Protein AF-J9FV59-F1 (afdb_monomer)

Foldseek 3Di:
DLCVVVVHDDDPVCVVVVVVSVVVVVVVCCVPPPCVPPDDPPDPVVVCVVCVVPDDDD

Mean predicted aligned error: 7.72 Å

Solvent-accessible surface area (backbone atoms only — not comparable to full-atom values): 3791 Å² total; per-residue (Å²): 112,65,42,70,78,70,71,46,91,66,66,91,90,42,56,72,61,48,51,56,50,48,52,52,52,52,51,50,52,53,69,70,34,92,59,64,83,54,88,73,66,92,40,71,71,56,42,48,70,78,39,61,87,77,58,82,79,132

pLDDT: mean 86.16, std 7.3, range [66.25, 94.94]

Structure (mmCIF, N/CA/C/O backbone):
data_AF-J9FV59-F1
#
_entry.id   AF-J9FV59-F1
#
loop_
_atom_site.group_PDB
_atom_site.id
_atom_site.type_symbol
_atom_site.label_atom_id
_atom_site.label_alt_id
_atom_site.label_comp_id
_atom_site.label_asym_id
_atom_site.label_entity_id
_atom_site.label_seq_id
_atom_site.pdbx_PDB_ins_code
_atom_site.Cartn_x
_atom_site.Cartn_y
_atom_site.Cartn_z
_atom_site.occupancy
_atom_site.B_iso_or_equiv
_atom_site.auth_seq_id
_atom_site.auth_comp_id
_atom_site.auth_asym_id
_atom_site.auth_atom_id
_atom_site.pdbx_PDB_model_num
ATOM 1 N N . MET A 1 1 ? 2.300 -8.843 -8.927 1.00 80.81 1 MET A N 1
ATOM 2 C CA . MET A 1 1 ? 1.006 -8.291 -8.459 1.00 80.81 1 MET A CA 1
ATOM 3 C C . MET A 1 1 ? 0.598 -7.066 -9.279 1.00 80.81 1 MET A C 1
ATOM 5 O O . MET A 1 1 ? -0.330 -7.184 -10.068 1.00 80.81 1 MET A O 1
ATOM 9 N N . ILE A 1 2 ? 1.324 -5.946 -9.173 1.00 89.69 2 ILE A N 1
ATOM 10 C CA . ILE A 1 2 ? 1.009 -4.668 -9.846 1.00 89.69 2 ILE A CA 1
ATOM 11 C C . ILE A 1 2 ? 0.885 -4.790 -11.372 1.00 89.69 2 ILE A C 1
ATOM 13 O O . ILE A 1 2 ? -0.083 -4.288 -11.932 1.00 89.69 2 ILE A O 1
ATOM 17 N N . ARG A 1 3 ? 1.770 -5.566 -12.020 1.00 88.94 3 ARG A N 1
ATOM 18 C CA . ARG A 1 3 ? 1.697 -5.915 -13.457 1.00 88.94 3 ARG A CA 1
ATOM 19 C C . ARG A 1 3 ? 0.289 -6.337 -13.897 1.00 88.94 3 ARG A C 1
ATOM 21 O O . ARG A 1 3 ? -0.241 -5.851 -14.884 1.00 88.94 3 ARG A O 1
ATOM 28 N N . ARG A 1 4 ? -0.332 -7.235 -13.126 1.00 90.25 4 ARG A N 1
ATOM 29 C CA . ARG A 1 4 ? -1.651 -7.800 -13.434 1.00 90.25 4 ARG A CA 1
ATOM 30 C C . ARG A 1 4 ? -2.783 -6.820 -13.140 1.00 90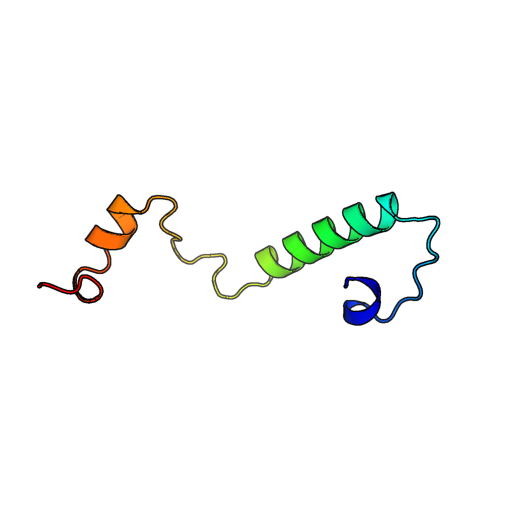.25 4 ARG A C 1
ATOM 32 O O . ARG A 1 4 ? -3.757 -6.808 -13.876 1.00 90.25 4 ARG A O 1
ATOM 39 N N . ILE A 1 5 ? -2.659 -6.037 -12.069 1.00 93.56 5 ILE A N 1
ATOM 40 C CA . ILE A 1 5 ? -3.682 -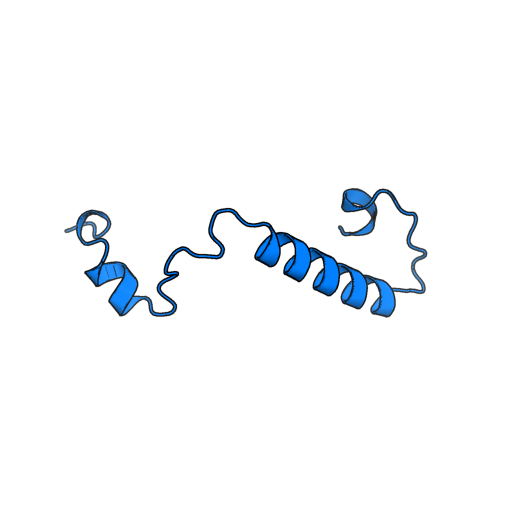5.059 -11.675 1.00 93.56 5 ILE A CA 1
ATOM 41 C C . ILE A 1 5 ? -3.759 -3.924 -12.701 1.00 93.56 5 ILE A C 1
ATOM 43 O O . ILE A 1 5 ? -4.850 -3.498 -13.057 1.00 93.56 5 ILE A O 1
ATOM 47 N N . LEU A 1 6 ? -2.606 -3.462 -13.186 1.00 91.31 6 LEU A N 1
ATOM 48 C CA . LEU A 1 6 ? -2.515 -2.340 -14.119 1.00 91.31 6 LEU A CA 1
ATOM 49 C C . LEU A 1 6 ? -2.490 -2.765 -15.593 1.00 91.31 6 LEU A C 1
ATOM 51 O O . LEU A 1 6 ? -2.584 -1.911 -16.466 1.00 91.31 6 LEU A O 1
ATOM 55 N N . GLY A 1 7 ? -2.354 -4.062 -15.881 1.00 91.62 7 GLY A N 1
ATOM 56 C CA . GLY A 1 7 ? -2.316 -4.586 -17.250 1.00 91.62 7 GLY A CA 1
ATOM 57 C C . GLY A 1 7 ? -1.108 -4.120 -18.070 1.00 91.62 7 GLY A C 1
ATOM 58 O O . GLY A 1 7 ? -1.148 -4.177 -19.294 1.00 91.62 7 GLY A O 1
ATOM 59 N N . VAL A 1 8 ? -0.048 -3.645 -17.414 1.00 89.25 8 VAL A N 1
ATOM 60 C CA . VAL A 1 8 ? 1.182 -3.169 -18.063 1.00 89.25 8 VAL A CA 1
ATOM 61 C C . VAL A 1 8 ? 2.260 -4.231 -17.972 1.00 89.25 8 VAL A C 1
ATOM 63 O O . VAL A 1 8 ? 2.366 -4.896 -16.948 1.00 89.25 8 VAL A O 1
ATOM 66 N N . GLU A 1 9 ? 3.084 -4.384 -19.004 1.00 88.25 9 GLU A N 1
ATOM 67 C CA . GLU A 1 9 ? 4.275 -5.234 -18.935 1.00 88.25 9 GLU A CA 1
ATOM 68 C C . GLU A 1 9 ? 5.382 -4.539 -18.137 1.00 88.25 9 GLU A C 1
ATOM 70 O O . GLU A 1 9 ? 5.656 -3.364 -18.361 1.00 88.25 9 GLU A O 1
ATOM 75 N N . ILE A 1 10 ? 6.000 -5.253 -17.185 1.00 84.31 10 ILE A N 1
ATOM 76 C CA . ILE A 1 10 ? 6.880 -4.617 -16.184 1.00 84.31 10 ILE A CA 1
ATOM 77 C C . ILE A 1 10 ? 8.380 -4.873 -16.319 1.00 84.31 10 ILE A C 1
ATOM 79 O O . ILE A 1 10 ? 9.072 -4.171 -15.646 1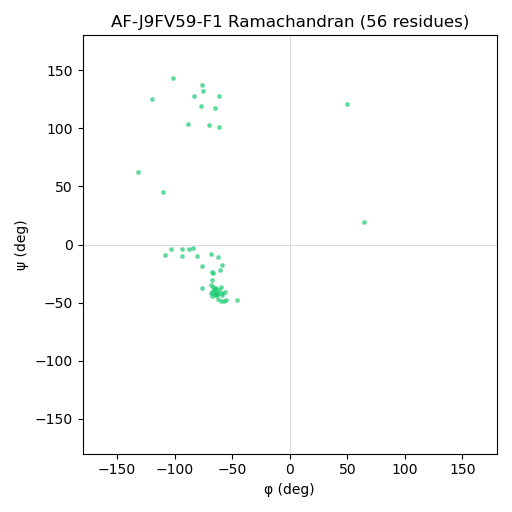.00 84.31 10 ILE A O 1
ATOM 83 N N . LEU A 1 11 ? 8.961 -5.741 -17.144 1.00 85.12 11 LEU A N 1
ATOM 84 C CA . LEU A 1 11 ? 10.430 -6.011 -17.148 1.00 85.12 11 LEU A CA 1
ATOM 85 C C . LEU A 1 11 ? 11.091 -6.315 -15.756 1.00 85.12 11 LEU A C 1
ATOM 87 O O . LEU A 1 11 ? 11.089 -5.517 -14.823 1.00 85.12 11 LEU A O 1
ATOM 91 N N . PRO A 1 12 ? 11.729 -7.484 -15.574 1.00 77.56 12 PRO A N 1
ATOM 92 C CA . PRO A 1 12 ? 12.321 -7.872 -14.282 1.00 77.56 12 PRO A CA 1
ATOM 93 C C . PRO A 1 12 ? 13.395 -6.926 -13.713 1.00 77.56 12 PRO A C 1
ATOM 95 O O . PRO A 1 12 ? 13.699 -7.010 -12.531 1.00 77.56 12 PRO A O 1
ATOM 98 N N . GLU A 1 13 ? 13.975 -6.052 -14.533 1.00 83.31 13 GLU A N 1
ATOM 99 C CA . GLU A 1 13 ? 15.036 -5.109 -14.156 1.00 83.31 13 GLU A CA 1
ATOM 100 C C . GLU A 1 13 ? 14.533 -3.840 -13.439 1.00 83.31 13 GLU A C 1
ATOM 102 O O . GLU A 1 13 ? 15.331 -3.089 -12.884 1.00 83.31 13 GLU A O 1
ATOM 107 N N . HIS A 1 14 ? 13.217 -3.599 -13.406 1.00 82.12 14 HIS A N 1
ATOM 108 C CA . HIS A 1 14 ? 12.610 -2.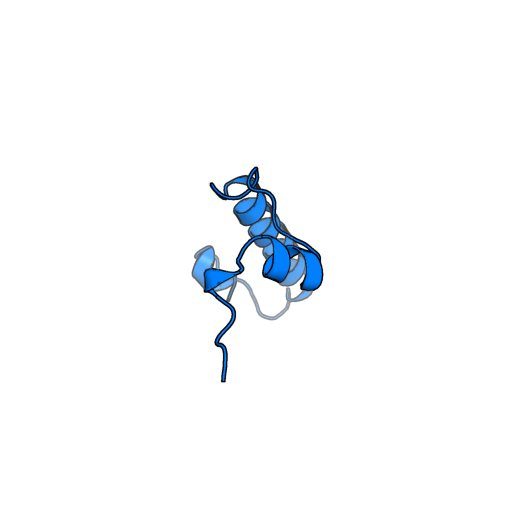384 -12.845 1.00 82.12 14 HIS A CA 1
ATOM 109 C C . HIS A 1 14 ? 11.832 -2.642 -11.543 1.00 82.12 14 HIS A C 1
ATOM 111 O O . HIS A 1 14 ? 10.709 -2.159 -11.354 1.00 82.12 14 HIS A O 1
ATOM 117 N N . LEU A 1 15 ? 12.415 -3.418 -10.624 1.00 78.75 15 LEU A N 1
ATOM 118 C CA . LEU A 1 15 ? 11.766 -3.757 -9.350 1.00 78.75 15 LEU A CA 1
ATOM 119 C C . LEU A 1 15 ? 11.520 -2.518 -8.473 1.00 78.75 15 LEU A C 1
ATOM 121 O O . LEU A 1 15 ? 10.393 -2.332 -8.022 1.00 78.75 15 LEU A O 1
ATOM 125 N N . ASP A 1 16 ? 12.489 -1.606 -8.359 1.00 80.19 16 ASP A N 1
ATOM 126 C CA . ASP A 1 16 ? 12.335 -0.371 -7.566 1.00 80.19 16 ASP A CA 1
ATOM 127 C C . ASP A 1 16 ? 11.206 0.535 -8.095 1.00 80.19 16 ASP A C 1
ATOM 129 O O . ASP A 1 16 ? 10.422 1.109 -7.336 1.00 80.19 16 ASP A O 1
ATOM 133 N N . ALA A 1 17 ? 11.061 0.630 -9.422 1.00 85.81 17 ALA A N 1
ATOM 134 C CA . ALA A 1 17 ? 9.964 1.376 -10.042 1.00 85.81 17 ALA A CA 1
ATOM 135 C C . ALA A 1 17 ? 8.599 0.712 -9.783 1.00 85.81 17 ALA A C 1
ATOM 137 O O . ALA A 1 17 ? 7.574 1.393 -9.682 1.00 85.81 17 ALA A O 1
ATOM 138 N N . THR A 1 18 ? 8.579 -0.616 -9.639 1.00 88.38 18 THR A N 1
ATOM 139 C CA . THR A 1 18 ? 7.367 -1.374 -9.309 1.00 88.38 18 THR A CA 1
ATOM 140 C C . THR A 1 18 ? 6.901 -1.090 -7.880 1.00 88.38 18 THR A C 1
ATOM 142 O O . THR A 1 18 ? 5.692 -1.007 -7.654 1.00 88.38 18 THR A O 1
ATOM 145 N N . ASP A 1 19 ? 7.824 -0.877 -6.939 1.00 89.31 19 ASP A N 1
ATOM 146 C CA . ASP A 1 19 ? 7.501 -0.511 -5.555 1.00 89.31 19 ASP A CA 1
ATOM 147 C C . ASP A 1 19 ? 6.891 0.892 -5.471 1.00 89.31 19 ASP A C 1
ATOM 149 O O . ASP A 1 19 ? 5.846 1.082 -4.843 1.00 89.31 19 ASP A O 1
ATOM 153 N N . ALA A 1 20 ? 7.466 1.866 -6.184 1.00 90.94 20 ALA A N 1
ATOM 154 C CA . ALA A 1 20 ? 6.890 3.208 -6.284 1.00 90.94 20 ALA A CA 1
ATOM 155 C C . ALA A 1 20 ? 5.465 3.177 -6.873 1.00 90.94 20 ALA A C 1
ATOM 157 O O . ALA A 1 20 ? 4.551 3.834 -6.366 1.00 90.94 20 ALA A O 1
ATOM 158 N N . LEU A 1 21 ? 5.246 2.357 -7.905 1.00 92.50 21 LEU A N 1
ATOM 159 C CA . LEU A 1 21 ? 3.932 2.163 -8.517 1.00 92.50 21 LEU A CA 1
ATOM 160 C C . LEU A 1 21 ? 2.941 1.475 -7.563 1.00 92.50 21 LEU A C 1
ATOM 162 O O . LEU A 1 21 ? 1.760 1.826 -7.537 1.00 92.50 21 LEU A O 1
ATOM 166 N N . ALA A 1 22 ? 3.412 0.529 -6.747 1.00 92.69 22 ALA A N 1
ATOM 167 C CA . ALA A 1 22 ? 2.601 -0.111 -5.716 1.00 92.69 22 ALA A CA 1
ATOM 168 C C . ALA A 1 22 ? 2.139 0.886 -4.645 1.00 92.69 22 ALA A C 1
ATOM 170 O O . ALA A 1 22 ? 0.969 0.870 -4.259 1.00 92.69 22 ALA A O 1
ATOM 171 N N . ILE A 1 23 ? 3.030 1.778 -4.203 1.00 94.31 23 ILE A N 1
ATOM 172 C CA . ILE A 1 23 ? 2.716 2.841 -3.239 1.00 94.31 23 ILE A CA 1
ATOM 173 C C . ILE A 1 23 ? 1.673 3.800 -3.820 1.00 94.31 23 ILE A C 1
ATOM 175 O O . ILE A 1 23 ? 0.668 4.085 -3.165 1.00 94.31 23 ILE A O 1
ATOM 179 N N . ALA A 1 24 ? 1.856 4.243 -5.068 1.00 94.94 24 ALA A N 1
ATOM 180 C CA . ALA A 1 24 ? 0.896 5.111 -5.746 1.00 94.94 24 ALA A CA 1
ATOM 181 C C . ALA A 1 24 ? -0.497 4.463 -5.841 1.00 94.94 24 ALA A C 1
ATOM 183 O O . ALA A 1 24 ? -1.504 5.105 -5.538 1.00 94.94 24 ALA A O 1
ATOM 184 N N . LEU A 1 25 ? -0.561 3.173 -6.190 1.00 94.94 25 LEU A N 1
ATOM 185 C CA . LEU A 1 25 ? -1.816 2.423 -6.241 1.00 94.94 25 LEU A CA 1
ATOM 186 C C . LEU A 1 25 ? -2.473 2.289 -4.857 1.00 94.94 25 LEU A C 1
ATOM 188 O O . LEU A 1 25 ? -3.688 2.444 -4.734 1.00 94.94 25 LEU A O 1
ATOM 192 N N . CYS A 1 26 ? -1.684 2.029 -3.813 1.00 94.62 26 CYS A N 1
ATOM 193 C CA . CYS A 1 26 ? -2.174 1.946 -2.438 1.00 94.62 26 CYS A CA 1
ATOM 194 C C . CYS A 1 26 ? -2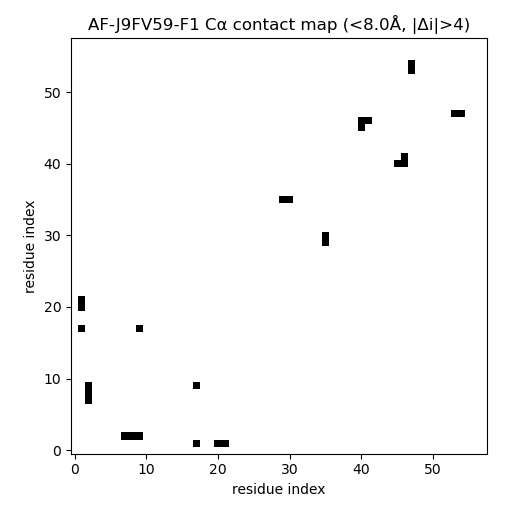.826 3.265 -1.999 1.00 94.62 26 CYS A C 1
ATOM 196 O O . CYS A 1 26 ? -3.965 3.268 -1.528 1.00 94.62 26 CYS A O 1
ATOM 198 N N . HIS A 1 27 ? -2.149 4.395 -2.223 1.00 93.75 27 HIS A N 1
ATOM 199 C CA . HIS A 1 27 ? -2.694 5.712 -1.899 1.00 93.75 27 HIS A CA 1
ATOM 200 C C . HIS A 1 27 ? -3.930 6.055 -2.727 1.00 93.75 27 HIS A C 1
ATOM 202 O O . HIS A 1 27 ? -4.893 6.586 -2.178 1.00 93.75 27 HIS A O 1
ATOM 208 N N . TYR A 1 28 ? -3.956 5.690 -4.011 1.00 94.00 28 TYR A N 1
ATOM 209 C CA . TYR A 1 28 ? -5.151 5.853 -4.834 1.00 94.00 28 TYR A CA 1
ATOM 210 C C . TYR A 1 28 ? -6.358 5.129 -4.221 1.00 94.00 28 TYR A C 1
ATOM 212 O O . TYR A 1 28 ? -7.405 5.747 -4.035 1.00 94.00 28 TYR A O 1
ATOM 220 N N . TYR A 1 29 ? -6.212 3.861 -3.820 1.00 93.19 29 TYR A N 1
ATOM 221 C CA . TYR A 1 29 ? -7.291 3.118 -3.158 1.00 93.19 29 TYR A CA 1
ATOM 222 C C . TYR A 1 29 ? -7.697 3.706 -1.808 1.00 93.19 29 TYR A C 1
ATOM 224 O O . TYR A 1 29 ? -8.886 3.729 -1.497 1.00 93.19 29 TYR A O 1
ATOM 232 N N . GLN A 1 30 ? -6.747 4.215 -1.022 1.00 89.44 30 GLN A N 1
ATOM 233 C CA . GLN A 1 30 ? -7.061 4.925 0.220 1.00 89.44 30 GLN A CA 1
A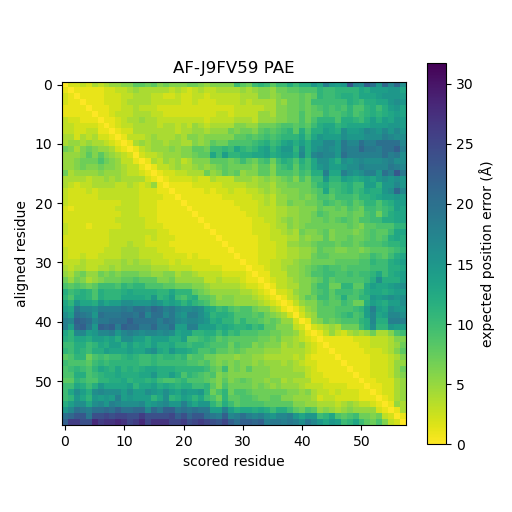TOM 234 C C . GLN A 1 30 ? -7.889 6.188 -0.048 1.00 89.44 30 GLN A C 1
ATOM 236 O O . GLN A 1 30 ? -8.854 6.439 0.668 1.00 89.44 30 GLN A O 1
ATOM 241 N N . MET A 1 31 ? -7.554 6.945 -1.095 1.00 90.44 31 MET A N 1
ATOM 242 C CA . MET A 1 31 ? -8.243 8.184 -1.463 1.00 90.44 31 MET A CA 1
ATOM 243 C C . MET A 1 31 ? -9.666 7.955 -1.975 1.00 90.44 31 MET A C 1
ATOM 245 O O . MET A 1 31 ? -10.563 8.717 -1.628 1.00 90.44 31 MET A O 1
ATOM 249 N N . ILE A 1 32 ? -9.883 6.931 -2.807 1.00 92.75 32 ILE A N 1
ATOM 250 C CA . ILE A 1 32 ? -11.212 6.649 -3.378 1.00 92.75 32 ILE A CA 1
ATOM 251 C C . ILE A 1 32 ? -12.078 5.760 -2.482 1.00 92.75 32 ILE A C 1
ATOM 253 O O . ILE A 1 32 ? -13.222 5.466 -2.829 1.00 92.75 32 ILE A O 1
ATOM 257 N N . SER A 1 33 ? -11.536 5.281 -1.361 1.00 89.62 33 SER A N 1
ATOM 258 C CA . SER A 1 33 ? -12.262 4.388 -0.470 1.00 89.62 33 SER A CA 1
ATOM 259 C C . SER A 1 33 ? -13.513 5.091 0.067 1.00 89.62 33 SER A C 1
ATOM 261 O O . SER A 1 33 ? -13.394 6.151 0.687 1.00 89.62 33 SER A O 1
ATOM 263 N N . PRO A 1 34 ? -14.711 4.488 -0.049 1.00 87.19 34 PRO A N 1
ATOM 264 C CA . PRO A 1 34 ? -15.914 5.023 0.591 1.00 87.19 34 PRO A CA 1
ATOM 265 C C . PRO A 1 34 ? -15.794 5.045 2.126 1.00 87.19 34 PRO A C 1
ATOM 267 O O . PRO A 1 34 ? -16.619 5.648 2.807 1.00 87.19 34 PRO A O 1
ATOM 270 N N . LEU A 1 35 ? -14.759 4.401 2.679 1.00 83.69 35 LEU A N 1
ATOM 271 C CA . LEU A 1 35 ? -14.444 4.367 4.102 1.00 83.69 35 LEU A CA 1
ATOM 272 C C . LEU A 1 35 ? -13.451 5.464 4.528 1.00 83.69 35 LEU A C 1
ATOM 274 O O . LEU A 1 35 ? -13.176 5.574 5.718 1.00 83.69 35 LEU A O 1
ATOM 278 N N . ALA A 1 36 ? -12.916 6.278 3.608 1.00 78.06 36 ALA A N 1
ATOM 279 C CA . ALA A 1 36 ? -11.847 7.247 3.891 1.00 78.06 36 ALA A CA 1
ATOM 280 C C . ALA A 1 36 ? -12.220 8.324 4.935 1.00 78.06 36 ALA A C 1
ATOM 282 O O . ALA A 1 36 ? -11.341 8.908 5.560 1.00 78.06 36 ALA A O 1
ATOM 283 N N . GLY A 1 37 ? -13.517 8.572 5.150 1.00 73.31 37 GLY A N 1
ATOM 284 C CA . GLY A 1 37 ? -14.031 9.479 6.185 1.00 73.31 37 GLY A CA 1
ATOM 285 C C . GLY A 1 37 ? -14.594 8.781 7.427 1.00 73.31 37 GLY A C 1
ATOM 286 O O . GLY A 1 37 ? -14.999 9.452 8.378 1.00 73.31 37 GLY A O 1
ATOM 287 N N . LEU A 1 38 ? -14.654 7.446 7.440 1.00 75.62 38 LEU A N 1
ATOM 288 C CA . LEU A 1 38 ? -15.115 6.704 8.609 1.00 75.62 38 LEU A CA 1
ATOM 289 C C . LEU A 1 38 ? -14.009 6.689 9.661 1.00 75.62 38 LEU A C 1
ATOM 291 O O . LEU A 1 38 ? -12.838 6.470 9.356 1.00 75.62 38 LEU A O 1
ATOM 295 N N . LYS A 1 39 ? -14.383 6.905 10.927 1.00 69.38 39 LYS A N 1
ATOM 296 C CA . LYS A 1 39 ? -13.448 6.787 12.049 1.00 69.38 39 LYS A CA 1
ATOM 297 C C . LYS A 1 39 ? -12.923 5.352 12.105 1.00 69.38 39 LYS A C 1
ATOM 299 O O . LYS A 1 39 ? -13.596 4.467 12.623 1.00 69.38 39 LYS A O 1
ATOM 304 N N . SER A 1 40 ? -11.710 5.129 11.614 1.00 67.88 40 SER A N 1
ATOM 305 C CA . SER A 1 40 ? -10.971 3.911 11.917 1.00 67.88 40 SER A CA 1
ATOM 306 C C . 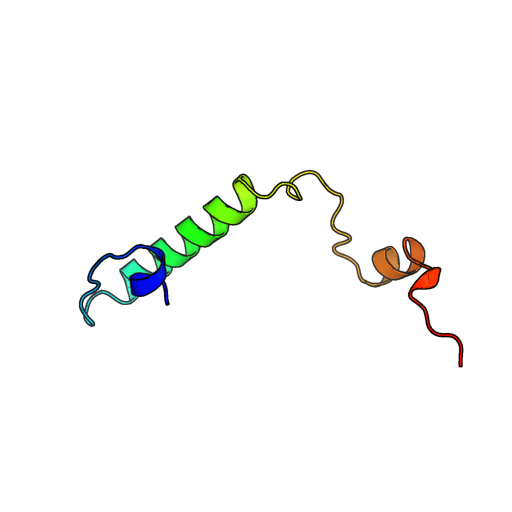SER A 1 40 ? -10.413 4.038 13.331 1.00 67.88 40 SER A C 1
ATOM 308 O O . SER A 1 40 ? -9.634 4.952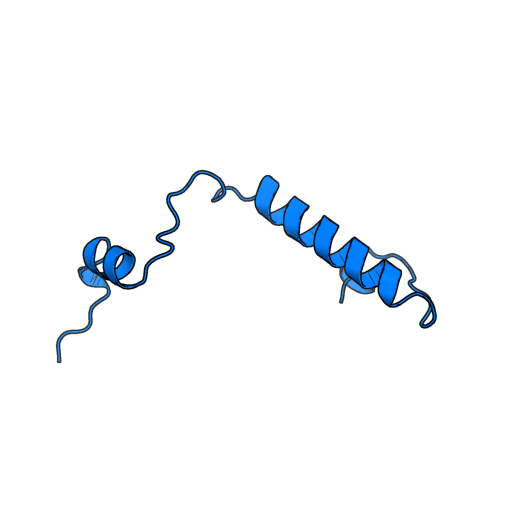 13.615 1.00 67.88 40 SER A O 1
ATOM 310 N N . SER A 1 41 ? -10.803 3.141 14.234 1.00 68.06 41 SER A N 1
ATOM 311 C CA . SER A 1 41 ? -10.159 3.050 15.544 1.00 68.06 41 SER A CA 1
ATOM 312 C C . SER A 1 41 ? -8.748 2.499 15.344 1.00 68.06 41 SER A C 1
ATOM 314 O O . SER A 1 41 ? -8.564 1.310 15.116 1.00 68.06 41 SER A O 1
ATOM 316 N N . SER A 1 42 ? -7.750 3.382 15.409 1.00 75.38 42 SER A N 1
ATOM 317 C CA . SER A 1 42 ? -6.322 3.028 15.377 1.00 75.38 42 SER A CA 1
ATOM 318 C C . SER A 1 42 ? -5.864 2.285 16.638 1.00 75.38 42 SER A C 1
ATOM 320 O O . SER A 1 42 ? -4.731 1.825 16.708 1.00 75.38 42 SER A O 1
ATOM 322 N N . ASP A 1 43 ? -6.737 2.206 17.643 1.00 84.81 43 ASP A N 1
ATOM 323 C CA . ASP A 1 43 ? -6.501 1.576 18.933 1.00 84.81 43 ASP A CA 1
ATOM 324 C C . ASP A 1 43 ? -7.506 0.439 19.144 1.00 84.81 43 ASP A C 1
ATOM 326 O O . ASP A 1 43 ? -8.726 0.638 19.095 1.00 84.81 43 ASP A O 1
ATOM 330 N N . TRP A 1 44 ? -6.977 -0.753 19.413 1.00 88.31 44 TRP A N 1
ATOM 331 C CA . TRP A 1 44 ? -7.757 -1.950 19.699 1.00 88.31 44 TRP A CA 1
ATOM 332 C C . TRP A 1 44 ? -8.656 -1.781 20.927 1.00 88.31 44 TRP A C 1
ATOM 334 O O . TRP A 1 44 ? -9.797 -2.240 20.931 1.00 88.31 44 TRP A O 1
ATOM 344 N N . LYS A 1 45 ? -8.190 -1.066 21.958 1.00 88.31 45 LYS A N 1
ATOM 345 C CA . LYS A 1 45 ? -8.983 -0.825 23.168 1.00 88.31 45 LYS A CA 1
ATOM 346 C C . LYS A 1 45 ? -10.213 0.023 22.859 1.00 88.31 45 LYS A C 1
ATOM 348 O O . LYS A 1 45 ? -11.308 -0.283 23.325 1.00 88.31 45 LYS A O 1
ATOM 353 N N . LYS A 1 46 ? -10.035 1.064 22.044 1.00 87.19 46 LYS A N 1
ATOM 354 C CA . LYS A 1 46 ? -11.131 1.910 21.571 1.00 87.19 46 LYS A CA 1
ATOM 355 C C . LYS A 1 46 ? -12.089 1.123 20.680 1.00 87.19 46 LYS A C 1
ATOM 357 O O . LYS A 1 46 ? -13.294 1.212 20.866 1.00 87.19 46 LYS A O 1
ATOM 362 N N . PHE A 1 47 ? -11.558 0.301 19.774 1.00 88.62 47 PHE A N 1
ATOM 363 C CA . PHE A 1 47 ? -12.364 -0.576 18.929 1.00 88.62 47 PHE A CA 1
ATOM 364 C C . PHE A 1 47 ? -13.284 -1.494 19.749 1.00 88.62 47 PHE A C 1
ATOM 366 O O . PHE A 1 47 ? -14.475 -1.563 19.461 1.00 88.62 47 PHE A O 1
ATOM 373 N N . LEU A 1 48 ? -12.766 -2.154 20.791 1.00 89.94 48 LEU A N 1
ATOM 374 C CA . LEU A 1 48 ? -13.571 -3.014 21.667 1.00 89.94 48 LEU A CA 1
ATOM 375 C C . LEU A 1 48 ? -14.632 -2.230 22.455 1.00 89.94 48 LEU A C 1
ATOM 377 O O . LEU A 1 48 ? -15.745 -2.721 22.620 1.00 89.94 48 LEU A O 1
ATOM 381 N N . ALA A 1 49 ? -14.305 -1.020 22.922 1.00 88.19 49 ALA A N 1
ATOM 382 C CA . ALA A 1 49 ? -15.259 -0.153 23.614 1.00 88.19 49 ALA A CA 1
ATOM 383 C C . ALA A 1 49 ? -16.401 0.314 22.692 1.00 88.19 49 ALA A C 1
ATOM 385 O O . ALA A 1 49 ? -17.550 0.361 23.124 1.00 88.19 49 ALA A O 1
ATOM 386 N N . ASP A 1 50 ? -16.088 0.608 21.426 1.00 88.69 50 ASP A N 1
ATOM 387 C CA . ASP A 1 50 ? -17.061 1.027 20.410 1.00 88.69 50 ASP A CA 1
ATOM 388 C C . ASP A 1 50 ? -17.908 -0.153 19.873 1.00 88.69 50 ASP A C 1
ATOM 390 O O . ASP A 1 50 ? -18.962 0.079 19.286 1.00 88.69 50 ASP A O 1
ATOM 394 N N . ASN A 1 51 ? -17.470 -1.409 20.058 1.00 89.81 51 ASN A N 1
ATOM 395 C CA . ASN A 1 51 ? -18.105 -2.618 19.501 1.00 89.81 51 ASN A CA 1
ATOM 396 C C . ASN A 1 51 ? -18.290 -3.726 20.568 1.00 89.81 51 ASN A C 1
ATOM 398 O O . ASN A 1 51 ? -17.700 -4.809 20.450 1.00 89.81 51 ASN A O 1
ATOM 402 N N . PRO A 1 52 ? -19.076 -3.481 21.633 1.00 90.19 52 PRO A N 1
ATOM 403 C CA . PRO A 1 52 ? -19.205 -4.408 22.761 1.00 90.19 52 PRO A CA 1
ATOM 404 C C . PRO A 1 52 ? -19.892 -5.735 22.394 1.00 90.19 52 PRO A C 1
ATOM 406 O O . PRO A 1 52 ? -19.664 -6.748 23.050 1.00 90.19 52 PRO A O 1
ATOM 409 N N . ASP A 1 53 ? -20.707 -5.747 21.341 1.00 92.19 53 ASP A N 1
ATOM 410 C CA . ASP A 1 53 ? -21.392 -6.919 20.785 1.00 92.19 53 ASP A CA 1
ATOM 411 C C . ASP A 1 53 ? -20.431 -7.932 20.143 1.00 92.19 53 ASP A C 1
ATOM 413 O O . ASP A 1 53 ? -20.735 -9.121 20.067 1.00 92.19 53 ASP A O 1
ATOM 417 N N . ARG A 1 54 ? -19.242 -7.482 19.725 1.00 89.25 54 ARG A N 1
ATOM 418 C CA . ARG A 1 54 ? -18.214 -8.343 19.120 1.00 89.25 54 ARG A CA 1
ATOM 419 C C . ARG A 1 54 ? -17.344 -9.049 20.161 1.00 89.25 54 ARG A C 1
ATOM 421 O O . ARG A 1 54 ? -16.471 -9.835 19.794 1.00 89.25 54 ARG A O 1
ATOM 428 N N . VAL A 1 55 ? -17.561 -8.775 21.449 1.00 89.31 55 VAL A N 1
ATOM 429 C CA . VAL A 1 55 ? -16.854 -9.430 22.551 1.00 89.31 55 VAL A CA 1
ATOM 430 C C . VAL A 1 55 ? -17.615 -10.690 22.950 1.00 89.31 55 VAL A C 1
ATOM 432 O O . VAL A 1 55 ? -18.639 -10.627 23.631 1.00 89.31 55 VAL A O 1
ATOM 435 N N . LEU A 1 56 ? -17.097 -11.852 22.544 1.00 85.25 56 LEU A N 1
ATOM 436 C CA . LEU A 1 56 ? -17.601 -13.141 23.014 1.00 85.25 56 LEU A CA 1
ATOM 437 C C . LEU A 1 56 ? -17.343 -13.257 24.520 1.00 85.25 56 LEU A C 1
ATOM 439 O O . LEU A 1 56 ? -16.194 -13.242 24.964 1.00 85.25 56 LEU A O 1
ATOM 443 N N . LYS A 1 57 ? -18.415 -13.361 25.305 1.00 75.62 57 LYS A N 1
ATOM 444 C CA . LYS A 1 57 ? -18.318 -13.752 26.711 1.00 75.62 57 LYS A CA 1
ATOM 445 C C . LYS A 1 57 ? -18.259 -15.276 26.776 1.00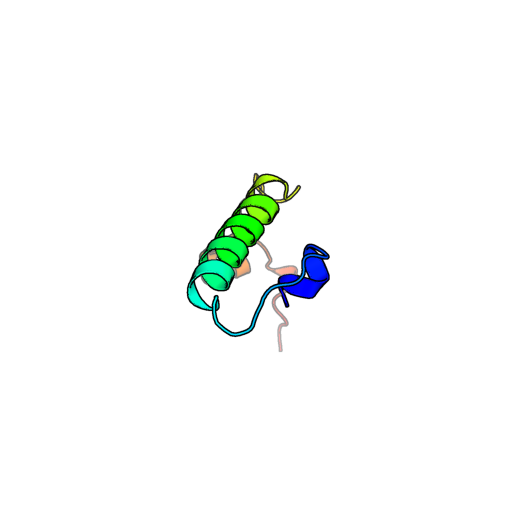 75.62 57 LYS A C 1
ATOM 447 O O . LYS A 1 57 ? -19.089 -15.937 26.153 1.00 75.62 57 LYS A O 1
ATOM 452 N N . ALA A 1 58 ? -17.244 -15.782 27.472 1.00 66.25 58 ALA A N 1
ATOM 453 C CA . ALA A 1 58 ? -17.135 -17.187 27.850 1.00 66.25 58 ALA A CA 1
ATOM 454 C C . ALA A 1 58 ? -18.164 -17.541 28.931 1.00 66.25 58 ALA A C 1
ATOM 456 O O . ALA A 1 58 ? -18.499 -16.634 29.732 1.00 66.25 58 ALA A O 1
#

Radius of gyration: 18.41 Å; Cα contacts (8 Å, |Δi|>4): 14; chains: 1; bounding box: 36×27×47 Å

Secondary structure (DSSP, 8-state):
-HHHHHT----TT-HHHHHHHHHHHHHHHHHH-TTTTS---SSHHHHHHH-GGGS---

Sequence (58 aa):
MIRRILGVEILPEHLDATDALAIALCHYYQMISPLAGLKSSSDWKKFLADNPDRVLKA

Organism: NCBI:txid749906